Protein AF-A0A942KZ96-F1 (afdb_monomer_lite)

pLDDT: mean 72.97, std 11.57, range [48.09, 92.94]

Sequence (70 aa):
MHGVNLDLLRASVAHHPDGRPKDPHAHHRAAHLGALQAARADRRQSHVSRIVALIRKMVGRPAKTPALCR

Secondary structure (DSSP, 8-state):
-----HHHHHHS-SB-TTS-BS-TTHHHHHHHHHHHHHHHHHHHHHHHHHHHHHHHHHHT----------

Radius of gyration: 25.66 Å; chains: 1; bounding box: 56×17×76 Å

Foldseek 3Di:
DDPDPVVVVVVPDCADPVRHGPDPCVVVVVVVVVVVVVVVVVVVVVVVVVVVVVVCVVVVDPPPPPPPDD

Structure (mmCIF, N/CA/C/O backbone):
data_AF-A0A942KZ96-F1
#
_entry.id   AF-A0A942KZ96-F1
#
loop_
_atom_site.group_PDB
_atom_site.id
_atom_site.type_symbol
_atom_site.label_atom_id
_atom_site.label_alt_id
_atom_site.label_comp_id
_atom_site.label_asym_id
_atom_site.label_entity_id
_atom_site.label_seq_id
_atom_site.pdbx_PDB_ins_code
_atom_site.Cartn_x
_atom_site.Cartn_y
_atom_site.Cartn_z
_atom_site.occupancy
_atom_site.B_iso_or_equiv
_atom_site.auth_seq_id
_atom_site.auth_comp_id
_atom_site.auth_asym_id
_atom_site.auth_atom_id
_atom_site.pdbx_PDB_model_num
ATOM 1 N N . MET A 1 1 ? 31.461 6.098 11.234 1.00 48.09 1 MET A N 1
ATOM 2 C CA . MET A 1 1 ? 30.818 5.254 10.203 1.00 48.09 1 MET A CA 1
ATOM 3 C C . MET A 1 1 ? 29.993 6.154 9.294 1.00 48.09 1 MET A C 1
ATOM 5 O O . MET A 1 1 ? 29.065 6.780 9.786 1.00 48.09 1 MET A O 1
ATOM 9 N N . HIS A 1 2 ? 30.373 6.326 8.026 1.00 53.16 2 HIS A N 1
ATOM 10 C CA . HIS A 1 2 ? 29.588 7.128 7.080 1.00 53.16 2 HIS A CA 1
ATOM 11 C C . HIS A 1 2 ? 28.382 6.308 6.614 1.00 53.16 2 HIS A C 1
ATOM 13 O O . HIS A 1 2 ? 28.541 5.310 5.916 1.00 53.16 2 HIS A O 1
ATOM 19 N N . GLY A 1 3 ? 27.182 6.704 7.040 1.00 57.75 3 GLY A N 1
ATOM 20 C CA . GLY A 1 3 ? 25.939 6.156 6.510 1.00 57.75 3 GLY A CA 1
ATOM 21 C C . GLY A 1 3 ? 25.760 6.648 5.082 1.00 57.75 3 GLY A C 1
ATOM 22 O O . GLY A 1 3 ? 25.289 7.760 4.863 1.00 57.75 3 GLY A O 1
ATOM 23 N N . VAL A 1 4 ? 26.187 5.851 4.107 1.00 62.75 4 VAL A N 1
ATOM 24 C CA . VAL A 1 4 ? 25.921 6.159 2.704 1.00 62.75 4 VAL A CA 1
ATOM 25 C C . VAL A 1 4 ? 24.437 5.919 2.459 1.00 62.75 4 VAL A C 1
ATOM 27 O O . VAL A 1 4 ? 23.937 4.813 2.664 1.00 62.75 4 VAL A O 1
ATOM 30 N N . ASN A 1 5 ? 23.725 6.967 2.052 1.00 64.06 5 ASN A N 1
ATOM 31 C CA . ASN A 1 5 ? 22.301 6.880 1.769 1.00 64.06 5 ASN A CA 1
ATOM 32 C C . ASN A 1 5 ? 22.119 6.080 0.469 1.00 64.06 5 ASN A C 1
ATOM 34 O O . ASN A 1 5 ? 22.347 6.595 -0.626 1.00 64.06 5 ASN A O 1
ATOM 38 N N . LEU A 1 6 ? 21.784 4.792 0.594 1.00 63.91 6 LEU A N 1
ATOM 39 C CA . LEU A 1 6 ? 21.706 3.839 -0.524 1.00 63.91 6 LEU A CA 1
ATOM 40 C C . LEU A 1 6 ? 20.714 4.276 -1.613 1.00 63.91 6 LEU A C 1
ATOM 42 O O . LEU A 1 6 ? 20.860 3.885 -2.771 1.00 63.91 6 LEU A O 1
ATOM 46 N N . ASP A 1 7 ? 19.745 5.121 -1.262 1.00 62.53 7 ASP A N 1
ATOM 47 C CA . ASP A 1 7 ? 18.796 5.705 -2.208 1.00 62.53 7 ASP A CA 1
ATOM 48 C C . ASP A 1 7 ? 19.472 6.690 -3.180 1.00 62.53 7 ASP A C 1
ATOM 50 O O . ASP A 1 7 ? 19.130 6.712 -4.362 1.00 62.53 7 ASP A O 1
ATOM 54 N N . LEU A 1 8 ? 20.505 7.423 -2.739 1.00 57.03 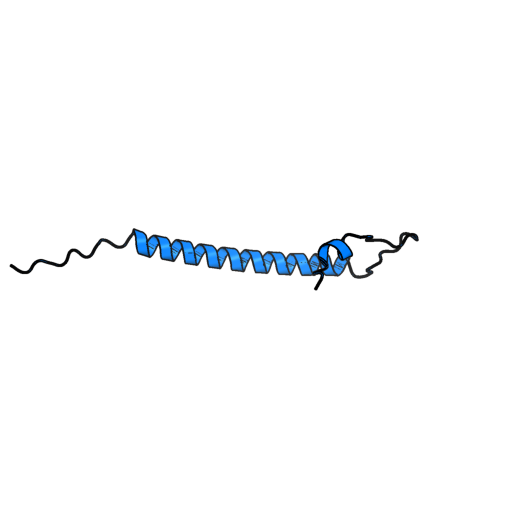8 LEU A N 1
ATOM 55 C CA . LEU A 1 8 ? 21.288 8.316 -3.607 1.00 57.03 8 LEU A CA 1
ATOM 56 C C . LEU A 1 8 ? 22.174 7.534 -4.587 1.00 57.03 8 LEU A C 1
ATOM 58 O O . LEU A 1 8 ? 22.331 7.943 -5.734 1.00 57.03 8 LEU A O 1
ATOM 62 N N . LEU A 1 9 ? 22.697 6.376 -4.169 1.00 59.03 9 LEU A N 1
ATOM 63 C CA . LEU A 1 9 ? 23.463 5.477 -5.045 1.00 59.03 9 LEU A CA 1
ATOM 64 C C . LEU A 1 9 ? 22.590 4.756 -6.081 1.00 59.03 9 LEU A C 1
ATOM 66 O O . LEU A 1 9 ? 23.094 4.303 -7.105 1.00 59.03 9 LEU A O 1
ATOM 70 N N . ARG A 1 10 ? 21.285 4.626 -5.821 1.00 60.94 10 ARG A N 1
ATOM 71 C CA . ARG A 1 10 ? 20.317 4.102 -6.796 1.00 60.94 10 ARG A CA 1
ATOM 72 C C . ARG A 1 10 ? 19.849 5.167 -7.783 1.00 60.94 10 ARG A C 1
ATOM 74 O O . ARG A 1 10 ? 19.500 4.819 -8.906 1.00 60.94 10 ARG A O 1
ATOM 81 N N . ALA A 1 11 ? 19.840 6.436 -7.376 1.00 58.66 11 ALA A N 1
ATOM 82 C CA . ALA A 1 11 ? 19.485 7.560 -8.239 1.00 58.66 11 ALA A CA 1
ATOM 83 C C . ALA A 1 11 ? 20.600 7.913 -9.242 1.00 58.66 11 ALA A C 1
ATOM 85 O O . ALA A 1 11 ? 20.317 8.462 -10.309 1.00 58.66 11 ALA A O 1
ATOM 86 N N . SER A 1 12 ? 21.859 7.582 -8.935 1.00 59.25 12 SER A N 1
ATOM 87 C CA . SER A 1 12 ? 22.980 7.810 -9.842 1.00 59.25 12 SER A CA 1
ATOM 88 C C . SER A 1 12 ? 23.039 6.737 -10.939 1.00 59.25 12 SER A C 1
ATOM 90 O O . SER A 1 12 ? 23.606 5.654 -10.809 1.00 59.25 12 SER A O 1
ATOM 92 N N . VAL A 1 13 ? 22.484 7.127 -12.085 1.00 61.97 13 VAL A N 1
ATOM 93 C CA . VAL A 1 13 ? 22.621 6.512 -13.411 1.00 61.97 13 VAL A CA 1
ATOM 94 C C . VAL A 1 13 ? 21.818 5.216 -13.621 1.00 61.97 13 VAL A C 1
ATOM 96 O O . VAL A 1 13 ? 22.296 4.095 -13.448 1.00 61.97 13 VAL A O 1
ATOM 99 N N . ALA A 1 14 ? 20.572 5.390 -14.077 1.00 64.12 14 ALA A N 1
ATOM 100 C CA . ALA A 1 14 ? 19.676 4.309 -14.505 1.00 64.12 14 ALA A CA 1
ATOM 101 C C . ALA A 1 14 ? 20.154 3.572 -15.779 1.00 64.12 14 ALA A C 1
ATOM 103 O O . ALA A 1 14 ? 19.718 2.452 -16.049 1.00 64.12 14 ALA A O 1
ATOM 104 N N . HIS A 1 15 ? 21.075 4.174 -16.538 1.00 66.12 15 HIS A N 1
ATOM 105 C CA . HIS A 1 15 ? 21.576 3.651 -17.807 1.00 66.12 15 HIS A CA 1
ATOM 106 C C . HIS A 1 15 ? 23.106 3.666 -17.831 1.00 66.12 15 HIS A C 1
ATOM 108 O O . HIS A 1 15 ? 23.738 4.553 -17.267 1.00 66.12 15 HIS A O 1
ATOM 114 N N . HIS A 1 16 ? 23.718 2.687 -18.486 1.00 70.06 16 HIS A N 1
ATOM 115 C CA . HIS A 1 16 ? 25.124 2.775 -18.866 1.00 70.06 16 HIS A CA 1
ATOM 116 C C . HIS A 1 16 ? 25.337 3.965 -19.823 1.00 70.06 16 HIS A C 1
ATOM 118 O O . HIS A 1 16 ? 24.379 4.386 -20.477 1.00 70.06 16 HIS A O 1
ATOM 124 N N . PRO A 1 17 ? 26.561 4.514 -19.939 1.00 71.69 17 PRO A N 1
ATOM 125 C CA . PRO A 1 17 ? 26.865 5.534 -20.952 1.00 71.69 17 PRO A CA 1
ATOM 126 C C . PRO A 1 17 ? 26.531 5.060 -22.380 1.00 71.69 17 PRO A C 1
ATOM 128 O O . PRO A 1 17 ? 26.177 5.859 -23.238 1.00 71.69 17 PRO A O 1
ATOM 131 N N . ASP A 1 18 ? 26.535 3.748 -22.592 1.00 76.75 18 ASP A N 1
ATOM 132 C CA . ASP A 1 18 ? 26.127 3.027 -23.800 1.00 76.75 18 ASP A CA 1
ATOM 133 C C . ASP A 1 18 ? 24.590 2.868 -23.938 1.00 76.75 18 ASP A C 1
ATOM 135 O O . ASP A 1 18 ? 24.098 2.119 -24.781 1.00 76.75 18 ASP A O 1
ATOM 139 N N . GLY A 1 19 ? 23.804 3.546 -23.096 1.00 70.50 19 GLY A N 1
ATOM 140 C CA . GLY A 1 19 ? 22.338 3.614 -23.158 1.00 70.50 19 GLY A CA 1
ATOM 141 C C . GLY A 1 19 ? 21.603 2.364 -22.664 1.00 70.50 19 GLY A C 1
ATOM 142 O O . GLY A 1 19 ? 20.379 2.374 -22.542 1.00 70.50 19 GLY A O 1
ATOM 143 N N . ARG A 1 20 ? 22.319 1.283 -22.340 1.00 70.69 20 ARG A N 1
ATOM 144 C CA . ARG A 1 20 ? 21.710 0.048 -21.829 1.00 70.69 20 ARG A CA 1
ATOM 145 C C . ARG A 1 20 ? 21.194 0.242 -20.401 1.00 70.69 20 ARG A C 1
ATOM 147 O O . ARG A 1 20 ? 21.900 0.847 -19.590 1.00 70.69 20 ARG A O 1
ATOM 154 N N . PRO A 1 21 ? 20.010 -0.290 -20.049 1.00 69.06 21 PRO A N 1
ATOM 155 C CA . PRO A 1 21 ? 19.546 -0.266 -18.669 1.00 69.06 21 PRO A CA 1
ATOM 156 C C . PRO A 1 21 ? 20.526 -1.050 -17.794 1.00 69.06 21 PRO A C 1
ATOM 158 O O . PRO A 1 21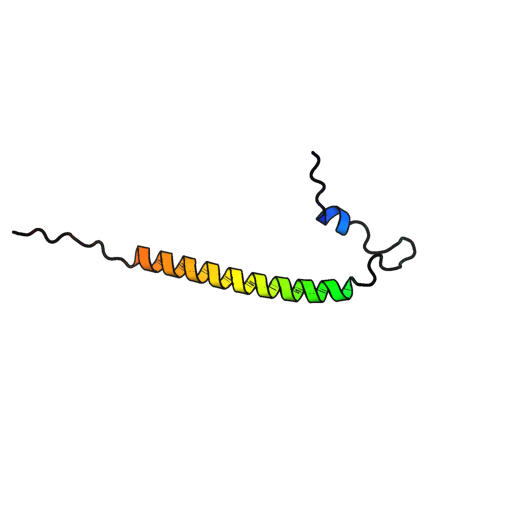 ? 20.859 -2.198 -18.085 1.00 69.06 21 PRO A O 1
ATOM 161 N N . LYS A 1 22 ? 20.990 -0.420 -16.712 1.00 72.06 22 LYS A N 1
ATOM 162 C CA . LYS A 1 22 ? 21.918 -1.045 -15.754 1.00 72.06 22 LYS A CA 1
ATOM 163 C C . LYS A 1 22 ? 21.259 -2.186 -14.973 1.00 72.06 22 LYS A C 1
ATOM 165 O O . LYS A 1 22 ? 21.932 -3.065 -14.446 1.00 72.06 22 LYS A O 1
ATOM 170 N N . ASP A 1 23 ? 19.930 -2.166 -14.911 1.00 69.19 23 ASP A N 1
ATOM 171 C CA . ASP A 1 23 ? 19.108 -3.198 -14.299 1.00 69.19 23 ASP A CA 1
ATOM 172 C C . ASP A 1 23 ? 18.073 -3.717 -15.312 1.00 69.19 23 ASP A C 1
ATOM 174 O O . ASP A 1 23 ? 17.040 -3.073 -15.522 1.00 69.19 23 ASP A O 1
ATOM 178 N N . PRO A 1 24 ? 18.314 -4.892 -15.918 1.00 69.88 24 PRO A N 1
ATOM 179 C CA . PRO A 1 24 ? 17.375 -5.532 -16.841 1.00 69.88 24 PRO A CA 1
ATOM 180 C C . PRO A 1 24 ? 16.008 -5.833 -16.210 1.00 69.88 24 PRO A C 1
ATOM 182 O O . PRO A 1 24 ? 15.018 -6.008 -16.917 1.00 69.88 24 PRO A O 1
ATOM 185 N N . HIS A 1 25 ? 15.931 -5.884 -14.877 1.00 67.81 25 HIS A N 1
ATOM 186 C CA . HIS A 1 25 ? 14.725 -6.232 -14.130 1.00 67.81 25 HIS A CA 1
ATOM 187 C C . HIS A 1 25 ? 14.044 -5.020 -13.481 1.00 67.81 25 HIS A C 1
ATOM 189 O O . HIS A 1 25 ? 13.118 -5.194 -12.680 1.00 67.81 25 HIS A O 1
ATOM 195 N N . ALA A 1 26 ? 14.440 -3.793 -13.836 1.00 67.75 26 ALA A N 1
ATOM 196 C CA . ALA A 1 26 ? 13.839 -2.568 -13.306 1.00 67.75 26 ALA A CA 1
ATOM 197 C C . ALA A 1 26 ? 12.303 -2.546 -13.468 1.00 67.75 26 ALA A C 1
ATOM 199 O O . ALA A 1 26 ? 11.581 -2.174 -12.538 1.00 67.75 26 ALA A O 1
ATOM 200 N N . HIS A 1 27 ? 11.795 -3.040 -14.602 1.00 66.00 27 HIS A N 1
ATOM 201 C CA . HIS A 1 27 ? 10.357 -3.142 -14.874 1.00 66.00 27 HIS A CA 1
ATOM 202 C C . HIS A 1 27 ? 9.625 -4.088 -13.905 1.00 66.00 27 HIS A C 1
ATOM 204 O O . HIS A 1 27 ? 8.536 -3.768 -13.431 1.00 66.00 27 HIS A O 1
ATOM 210 N N . HIS A 1 28 ? 10.239 -5.214 -13.528 1.00 66.69 28 HIS A N 1
ATOM 211 C CA . HIS A 1 28 ? 9.662 -6.141 -12.546 1.00 66.69 28 HIS A CA 1
ATOM 212 C C . HIS A 1 28 ? 9.706 -5.579 -11.121 1.00 66.69 28 HIS A C 1
ATOM 214 O O . HIS A 1 28 ? 8.782 -5.797 -10.333 1.00 66.69 28 HIS A O 1
ATOM 220 N N . ARG A 1 29 ? 10.747 -4.804 -10.785 1.00 68.19 29 ARG A N 1
ATOM 221 C CA . ARG A 1 29 ? 10.832 -4.135 -9.480 1.00 68.19 29 ARG A CA 1
ATOM 222 C C . ARG A 1 29 ? 9.725 -3.109 -9.286 1.00 68.19 29 ARG A C 1
ATOM 224 O O . ARG A 1 29 ? 9.196 -3.030 -8.182 1.00 68.19 29 ARG A O 1
ATOM 231 N N . ALA A 1 30 ? 9.347 -2.363 -10.323 1.00 68.31 30 ALA A N 1
ATOM 232 C CA . ALA A 1 30 ? 8.261 -1.387 -10.230 1.00 68.31 30 ALA A CA 1
ATOM 233 C C . ALA A 1 30 ? 6.927 -2.046 -9.829 1.00 68.31 30 ALA A C 1
ATOM 235 O O . ALA A 1 30 ? 6.265 -1.577 -8.901 1.00 68.31 30 ALA A O 1
ATOM 236 N N . ALA A 1 31 ? 6.584 -3.183 -10.445 1.00 70.81 31 ALA A N 1
ATOM 237 C CA . ALA A 1 31 ? 5.383 -3.947 -10.101 1.00 70.81 31 ALA A CA 1
ATOM 238 C C . ALA A 1 31 ? 5.421 -4.465 -8.650 1.00 70.81 31 ALA A C 1
ATOM 240 O O . ALA A 1 31 ? 4.456 -4.314 -7.898 1.00 70.81 31 ALA A O 1
ATOM 241 N N . HIS A 1 32 ? 6.565 -5.006 -8.222 1.00 72.56 32 HIS A N 1
ATOM 242 C CA . HIS A 1 32 ? 6.750 -5.483 -6.851 1.00 72.56 32 HIS A CA 1
ATOM 243 C C . HIS A 1 32 ? 6.675 -4.345 -5.814 1.00 72.56 32 HIS A C 1
ATOM 245 O O . HIS A 1 32 ? 6.087 -4.501 -4.743 1.00 72.56 32 HIS A O 1
ATOM 251 N N . LEU A 1 33 ? 7.226 -3.170 -6.131 1.00 77.38 33 LEU A N 1
ATOM 252 C CA . LEU A 1 33 ? 7.139 -1.986 -5.275 1.00 77.38 33 LEU A CA 1
ATOM 253 C C . LEU A 1 33 ? 5.701 -1.469 -5.158 1.00 77.38 33 LEU A C 1
ATOM 255 O O . LEU A 1 33 ? 5.304 -1.095 -4.056 1.00 77.38 33 LEU A O 1
ATOM 259 N N . GLY A 1 34 ? 4.914 -1.506 -6.237 1.00 72.75 34 GLY A N 1
ATOM 260 C CA . GLY A 1 34 ? 3.488 -1.165 -6.204 1.00 72.75 34 GLY A CA 1
ATOM 261 C C . GLY A 1 34 ? 2.702 -2.059 -5.239 1.00 72.75 34 GLY A C 1
ATOM 262 O O . GLY A 1 34 ? 1.996 -1.555 -4.364 1.00 72.75 34 GLY A O 1
ATOM 263 N N . ALA A 1 35 ? 2.909 -3.378 -5.309 1.00 72.81 35 ALA A N 1
ATOM 264 C CA . ALA A 1 35 ? 2.283 -4.330 -4.386 1.00 72.81 35 ALA A CA 1
ATOM 265 C C . ALA A 1 35 ? 2.690 -4.083 -2.918 1.00 72.81 35 ALA A C 1
ATOM 267 O O . ALA A 1 35 ? 1.848 -4.084 -2.016 1.00 72.81 35 ALA A O 1
ATOM 268 N N . LEU A 1 36 ? 3.973 -3.799 -2.666 1.00 80.31 36 LEU A N 1
ATOM 269 C CA . LEU A 1 36 ? 4.460 -3.454 -1.327 1.00 80.31 36 LEU A CA 1
ATOM 270 C C . LEU A 1 36 ? 3.882 -2.132 -0.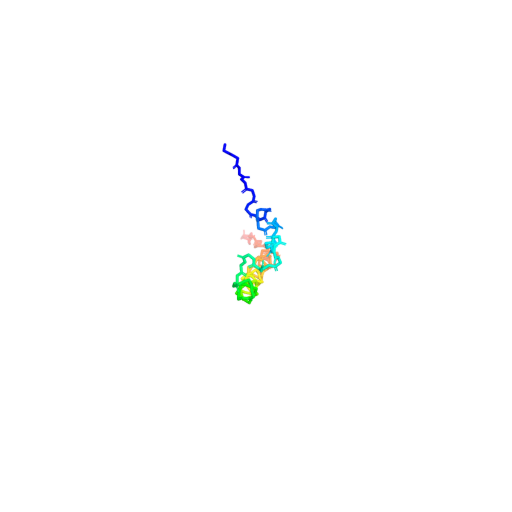807 1.00 80.31 36 LEU A C 1
ATOM 272 O O . LEU A 1 36 ? 3.608 -2.008 0.389 1.00 80.31 36 LEU A O 1
ATOM 276 N N . GLN A 1 37 ? 3.719 -1.133 -1.672 1.00 81.69 37 GLN A N 1
ATOM 277 C CA . GLN A 1 37 ? 3.132 0.154 -1.303 1.00 81.69 37 GLN A CA 1
ATOM 278 C C . GLN A 1 37 ? 1.654 0.011 -0.936 1.00 81.69 37 GLN A C 1
ATOM 280 O O . GLN A 1 37 ? 1.258 0.546 0.102 1.00 81.69 37 GLN A O 1
ATOM 285 N N . ALA A 1 38 ? 0.881 -0.761 -1.707 1.00 77.88 38 ALA A N 1
ATOM 286 C CA . ALA A 1 38 ? -0.515 -1.073 -1.398 1.00 77.88 38 ALA A CA 1
ATOM 287 C C . ALA A 1 38 ? -0.639 -1.775 -0.034 1.00 77.88 38 ALA A C 1
ATOM 289 O O . ALA A 1 38 ? -1.319 -1.280 0.864 1.00 77.88 38 ALA A O 1
ATOM 290 N N . ALA A 1 39 ? 0.153 -2.827 0.199 1.00 78.69 39 ALA A N 1
ATOM 291 C CA . ALA A 1 39 ? 0.162 -3.532 1.482 1.00 78.69 39 ALA A CA 1
ATOM 292 C C . ALA A 1 39 ? 0.557 -2.625 2.670 1.00 78.69 39 ALA A C 1
ATOM 294 O O . ALA A 1 39 ? 0.046 -2.769 3.785 1.00 78.69 39 ALA A O 1
ATOM 295 N N . ARG A 1 40 ? 1.473 -1.667 2.462 1.00 84.88 40 ARG A N 1
ATOM 296 C CA . ARG A 1 40 ? 1.834 -0.662 3.479 1.00 84.88 40 ARG A CA 1
ATOM 297 C C . ARG A 1 40 ? 0.718 0.357 3.712 1.00 84.88 40 ARG A C 1
ATOM 299 O O . ARG A 1 40 ? 0.579 0.826 4.842 1.00 84.88 40 ARG A O 1
ATOM 306 N N . ALA A 1 41 ? -0.030 0.741 2.681 1.00 84.19 41 ALA A N 1
ATOM 307 C CA . ALA A 1 41 ? -1.174 1.640 2.810 1.00 84.19 41 ALA A CA 1
ATOM 308 C C . ALA A 1 41 ? -2.283 0.992 3.651 1.00 84.19 41 ALA A C 1
ATOM 310 O O . ALA A 1 41 ? -2.718 1.597 4.631 1.00 84.19 41 ALA A O 1
ATOM 311 N N . ASP A 1 42 ? -2.618 -0.270 3.380 1.00 83.50 42 ASP A N 1
ATOM 312 C CA . ASP A 1 42 ? -3.634 -1.018 4.135 1.00 83.50 42 ASP A CA 1
ATOM 313 C C . ASP A 1 42 ? -3.263 -1.161 5.615 1.00 83.50 42 ASP A C 1
ATOM 315 O O . ASP A 1 42 ? -4.065 -0.887 6.517 1.00 83.50 42 ASP A O 1
ATOM 319 N N . ARG A 1 43 ? -2.000 -1.512 5.897 1.00 86.88 43 ARG A N 1
ATOM 320 C CA . ARG A 1 43 ? -1.496 -1.572 7.278 1.00 86.88 43 ARG A CA 1
ATOM 321 C C . ARG A 1 43 ? -1.601 -0.216 7.969 1.00 86.88 43 ARG A C 1
ATOM 323 O O . ARG A 1 43 ? -2.092 -0.157 9.096 1.00 86.88 43 ARG A O 1
ATOM 330 N N . ARG A 1 44 ? -1.203 0.873 7.303 1.00 85.81 44 ARG A N 1
ATOM 331 C CA . ARG A 1 44 ? -1.321 2.233 7.856 1.00 85.81 44 ARG A CA 1
ATOM 332 C C . ARG A 1 44 ? -2.773 2.595 8.155 1.00 85.81 44 ARG A C 1
ATOM 334 O O . ARG A 1 44 ? -3.051 3.048 9.263 1.00 85.81 44 ARG A O 1
ATOM 341 N N . GLN A 1 45 ? -3.693 2.315 7.236 1.00 89.56 45 GLN A N 1
ATOM 342 C CA . GLN A 1 45 ? -5.113 2.599 7.429 1.00 89.56 45 GLN A CA 1
ATOM 343 C C . GLN A 1 45 ? -5.690 1.831 8.625 1.00 89.56 45 GLN A C 1
ATOM 345 O O . GLN A 1 45 ? -6.400 2.409 9.452 1.00 89.56 45 GLN A O 1
ATOM 350 N N . SER A 1 46 ? -5.333 0.553 8.784 1.00 86.88 46 SER A N 1
ATOM 351 C CA . SER A 1 46 ? -5.772 -0.243 9.939 1.00 86.88 46 SER A CA 1
ATOM 352 C C . SER A 1 46 ? -5.226 0.295 11.271 1.00 86.88 46 SER A C 1
ATOM 354 O O . SER A 1 46 ? -5.956 0.360 12.262 1.00 86.88 46 SER A O 1
ATOM 356 N N . HIS A 1 47 ? -3.967 0.746 11.293 1.00 89.94 47 HIS A N 1
ATOM 357 C CA . HIS A 1 47 ? -3.347 1.353 12.470 1.00 89.94 47 HIS A CA 1
ATOM 358 C C . HIS A 1 47 ? -4.025 2.672 12.850 1.00 89.94 47 HIS A C 1
ATOM 360 O O . HIS A 1 47 ? -4.397 2.848 14.010 1.00 89.94 47 HIS A O 1
ATOM 366 N N . VAL A 1 48 ? -4.247 3.566 11.882 1.00 92.25 48 VAL A N 1
ATOM 367 C CA . VAL A 1 48 ? -4.955 4.837 12.105 1.00 92.25 48 VAL A CA 1
ATOM 368 C C . VAL A 1 48 ? -6.359 4.577 12.645 1.00 92.25 48 VAL A C 1
ATOM 370 O O . VAL A 1 48 ? -6.757 5.175 13.642 1.00 92.25 48 VAL A O 1
ATOM 373 N N . SER A 1 49 ? -7.080 3.620 12.059 1.00 89.44 49 SER A N 1
ATOM 374 C CA . SER A 1 49 ? -8.434 3.256 12.494 1.00 89.44 49 SER A CA 1
A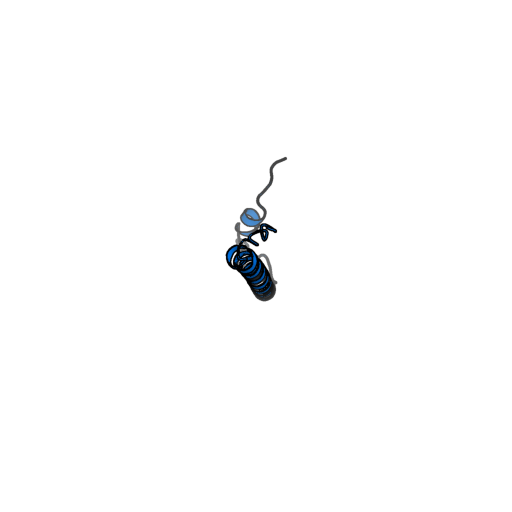TOM 375 C C . SER A 1 49 ? -8.470 2.783 13.953 1.00 89.44 49 SER A C 1
ATOM 377 O O . SER A 1 49 ? -9.338 3.197 14.723 1.00 89.44 49 SER A O 1
ATOM 379 N N . ARG A 1 50 ? -7.490 1.967 14.368 1.00 91.50 50 ARG A N 1
ATOM 380 C CA . ARG A 1 50 ? -7.343 1.525 15.766 1.00 91.50 50 ARG A CA 1
ATOM 381 C C . ARG A 1 50 ? -7.056 2.688 16.711 1.00 91.50 50 ARG A C 1
ATOM 383 O O . ARG A 1 50 ? -7.668 2.764 17.774 1.00 91.50 50 ARG A O 1
ATOM 390 N N . ILE A 1 51 ? -6.165 3.600 16.324 1.00 92.94 51 ILE A N 1
ATOM 391 C CA . ILE A 1 51 ? -5.836 4.788 17.123 1.00 92.94 51 ILE A CA 1
ATOM 392 C C . ILE A 1 51 ? -7.080 5.664 17.307 1.00 92.94 51 ILE A C 1
ATOM 394 O O . ILE A 1 51 ? -7.418 6.022 18.433 1.00 92.94 51 ILE A O 1
ATOM 398 N N . VAL A 1 52 ? -7.815 5.943 16.228 1.00 92.75 52 VAL A N 1
ATOM 399 C CA . VAL A 1 52 ? -9.057 6.730 16.283 1.00 92.75 52 VAL A CA 1
ATOM 400 C C . VAL A 1 52 ? -10.095 6.069 17.195 1.00 92.75 52 VAL A C 1
ATOM 402 O O . VAL A 1 52 ? -10.735 6.754 17.994 1.00 92.75 52 VAL A O 1
ATOM 405 N N . ALA A 1 53 ? -10.244 4.743 17.134 1.00 89.19 53 ALA A N 1
ATOM 406 C CA . ALA A 1 53 ? -11.156 4.011 18.012 1.00 89.19 53 ALA A CA 1
ATOM 407 C C . ALA A 1 53 ? -10.764 4.124 19.498 1.00 89.19 53 ALA A C 1
ATOM 409 O O . ALA A 1 53 ? -11.632 4.326 20.350 1.00 89.19 53 ALA A O 1
ATOM 410 N N . LEU A 1 54 ? -9.467 4.047 19.815 1.00 92.50 54 LEU A N 1
ATOM 411 C CA . LEU A 1 54 ? -8.966 4.242 21.180 1.00 92.50 54 LEU A CA 1
ATOM 412 C C . LEU A 1 54 ? -9.233 5.662 21.683 1.00 92.50 54 LEU A C 1
ATOM 414 O O . LEU A 1 54 ? -9.747 5.823 22.790 1.00 92.50 54 LEU A O 1
ATOM 418 N N . ILE A 1 55 ? -8.966 6.676 20.857 1.00 92.56 55 ILE A N 1
ATOM 419 C CA . ILE A 1 55 ? -9.233 8.079 21.202 1.00 92.56 55 ILE A CA 1
ATOM 420 C C . ILE A 1 55 ? -10.725 8.278 21.487 1.00 92.56 55 ILE A C 1
ATOM 422 O O . ILE A 1 55 ? -11.081 8.820 22.533 1.00 92.56 55 ILE A O 1
ATOM 426 N N . ARG A 1 56 ? -11.615 7.772 20.622 1.00 88.50 56 ARG A N 1
ATOM 427 C CA . ARG A 1 56 ? -13.071 7.847 20.841 1.00 88.50 56 ARG A CA 1
ATOM 428 C C . ARG A 1 56 ? -13.497 7.178 22.147 1.00 88.50 56 ARG A C 1
ATOM 430 O O . ARG A 1 56 ? -14.318 7.733 22.870 1.00 88.50 56 ARG A O 1
ATOM 437 N N . LYS A 1 57 ? -12.916 6.021 22.480 1.00 86.44 57 LYS A N 1
ATOM 438 C CA . LYS A 1 57 ? -13.191 5.310 23.738 1.00 86.44 57 LYS A CA 1
ATOM 439 C C . LYS A 1 57 ? -12.735 6.095 24.972 1.00 86.44 57 LYS A C 1
ATOM 441 O O . LYS A 1 57 ? -13.368 5.987 26.019 1.00 86.44 57 LYS A O 1
ATOM 446 N N . MET A 1 58 ? -11.645 6.853 24.868 1.00 85.06 58 MET A N 1
ATOM 447 C CA . MET A 1 58 ? -11.156 7.704 25.956 1.00 85.06 58 MET A CA 1
ATOM 448 C C . MET A 1 58 ? -12.021 8.952 26.136 1.00 85.06 58 MET A C 1
ATOM 450 O O . MET A 1 58 ? -12.390 9.265 27.262 1.00 85.06 58 MET A O 1
ATOM 454 N N . VAL A 1 59 ? -12.373 9.630 25.041 1.00 84.75 59 VAL A N 1
ATOM 455 C CA . VAL A 1 59 ? -13.153 10.880 25.076 1.00 84.75 59 VAL A CA 1
ATOM 456 C C . VAL A 1 59 ? -14.619 10.627 25.437 1.00 84.75 59 VAL A C 1
ATOM 458 O O . VAL A 1 59 ? -15.211 11.394 26.185 1.00 84.75 59 VAL A O 1
ATOM 461 N N . GLY A 1 60 ? -15.211 9.533 24.952 1.00 73.75 60 GLY A N 1
ATOM 462 C CA . GLY A 1 60 ? -16.605 9.178 25.227 1.00 73.75 60 GLY A CA 1
ATOM 463 C C . GLY A 1 60 ? -16.844 8.518 26.586 1.00 73.75 60 GLY A C 1
ATOM 464 O O . GLY A 1 60 ? -17.951 8.048 26.833 1.00 73.75 60 GLY A O 1
ATOM 465 N N . ARG A 1 61 ? -15.830 8.411 27.456 1.00 69.12 61 ARG A N 1
ATOM 466 C CA . ARG A 1 61 ? -15.981 7.799 28.780 1.00 69.12 61 ARG A CA 1
ATOM 467 C C . ARG A 1 61 ? -16.517 8.868 29.744 1.00 69.12 61 ARG A C 1
ATOM 469 O O . ARG A 1 61 ? -15.741 9.743 30.125 1.00 69.12 61 ARG A O 1
ATOM 476 N N . PRO A 1 62 ? -17.802 8.833 30.158 1.00 61.81 62 PRO A N 1
ATOM 477 C CA . PRO A 1 62 ? -18.263 9.726 31.211 1.00 61.81 62 PRO A CA 1
ATOM 478 C C . PRO A 1 62 ? -17.428 9.445 32.460 1.00 61.81 62 PRO A C 1
ATOM 480 O O . PRO A 1 62 ? -17.198 8.279 32.809 1.00 61.81 62 PRO A O 1
ATOM 483 N N . ALA A 1 63 ? -16.935 10.506 33.102 1.00 64.44 63 ALA A N 1
ATOM 484 C CA . ALA A 1 63 ? -16.295 10.397 34.401 1.00 64.44 63 ALA A CA 1
ATOM 485 C C . ALA A 1 63 ? -17.268 9.636 35.305 1.00 64.44 63 ALA A C 1
ATOM 487 O O . ALA A 1 63 ? -18.384 10.097 35.532 1.00 64.44 63 ALA A O 1
ATOM 488 N N . LYS A 1 64 ? -16.883 8.432 35.748 1.00 64.62 64 L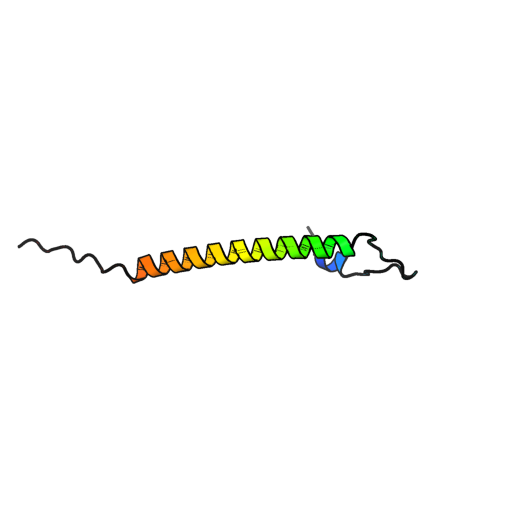YS A N 1
ATOM 489 C CA . LYS A 1 64 ? -17.627 7.721 36.785 1.00 64.62 64 LYS A CA 1
ATOM 490 C C . LYS A 1 64 ? -17.571 8.621 38.011 1.00 64.62 64 LYS A C 1
ATOM 492 O O . LYS A 1 64 ? -16.567 8.618 38.716 1.00 64.62 64 LYS A O 1
ATOM 497 N N . THR A 1 65 ? -18.605 9.426 38.215 1.00 66.25 65 THR A N 1
ATOM 498 C CA . THR A 1 65 ? -18.834 10.122 39.471 1.00 66.25 65 THR A CA 1
ATOM 499 C C . THR A 1 65 ? -18.937 9.031 40.532 1.00 66.25 65 THR A C 1
ATOM 501 O O . THR A 1 65 ? -19.817 8.172 40.424 1.00 66.25 65 THR A O 1
ATOM 504 N N . PRO A 1 66 ? -18.008 8.963 41.504 1.00 68.81 66 PRO A N 1
ATOM 505 C CA . PRO A 1 66 ? -18.174 8.034 42.603 1.00 68.81 66 PRO A CA 1
ATOM 506 C C . PRO A 1 66 ? -19.454 8.449 43.324 1.00 68.81 66 PRO A C 1
ATOM 508 O O . PRO A 1 66 ? -19.591 9.597 43.745 1.00 68.81 66 PRO A O 1
ATOM 511 N N . ALA A 1 67 ? -20.421 7.534 43.382 1.00 64.00 67 ALA A N 1
ATOM 512 C CA . ALA A 1 67 ? -21.631 7.733 44.155 1.00 64.00 67 ALA A CA 1
ATOM 513 C C . ALA A 1 67 ? -21.204 7.975 45.607 1.00 64.00 67 ALA A C 1
ATOM 515 O O . ALA A 1 67 ? -20.679 7.075 46.262 1.00 64.00 67 ALA A O 1
ATOM 516 N N . LEU A 1 68 ? -21.366 9.213 46.078 1.00 63.97 68 LEU A N 1
ATOM 517 C CA . LEU A 1 68 ? -21.265 9.533 47.493 1.00 63.97 68 LEU A CA 1
ATOM 518 C C . LEU A 1 68 ? -22.423 8.792 48.175 1.00 63.97 68 LEU A C 1
ATOM 520 O O . LEU A 1 68 ? -23.578 9.205 48.060 1.00 63.97 68 LEU A O 1
ATOM 524 N N . CYS A 1 69 ? -22.125 7.661 48.814 1.00 56.03 69 CYS A N 1
ATOM 525 C CA . CYS A 1 69 ? -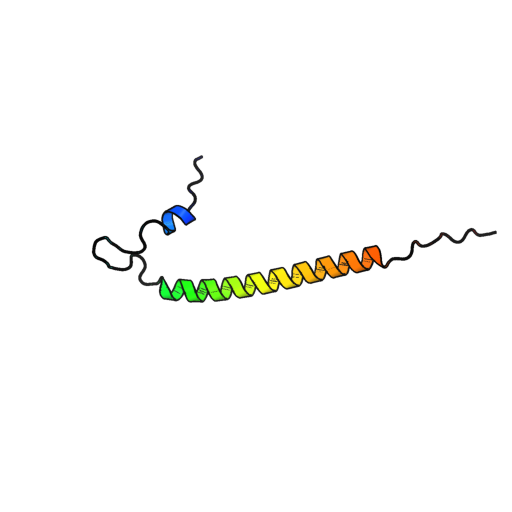23.052 7.030 49.743 1.00 56.03 69 CYS A CA 1
ATOM 526 C C . CYS A 1 69 ? -23.295 8.009 50.895 1.00 56.03 69 CYS A C 1
ATOM 528 O O . CYS A 1 69 ? -22.343 8.518 51.490 1.00 56.03 69 CYS A O 1
ATOM 530 N N . ARG A 1 70 ? -24.572 8.302 51.128 1.00 57.03 70 ARG A N 1
ATOM 531 C CA . ARG A 1 70 ? -25.077 9.128 52.221 1.00 57.03 70 ARG A CA 1
ATOM 532 C C . ARG A 1 70 ? -25.395 8.255 53.424 1.00 57.03 70 ARG A C 1
ATOM 534 O O . ARG A 1 70 ? -25.843 7.111 53.184 1.00 57.03 70 ARG A O 1
#